Protein AF-A0A0H3H3A2-F1 (afdb_monomer)

Foldseek 3Di:
DDDPPVCVVVVLLVVLLVVLLVLLVCCLVVVDPDDPDDDPPRDPVCNVVSNVSNVVNVVVSDPPVPPPPPPPDD

Nearest PDB structures (foldseek):
  2ido-assembly1_B  TM=8.098E-01  e=5.834E-01  Punavirus P1

Radius of gyration: 16.02 Å; Cα contacts (8 Å, |Δi|>4): 43; chains: 1; bounding box: 37×36×46 Å

InterPro domains:
  IPR036745 DNA polymerase III-theta superf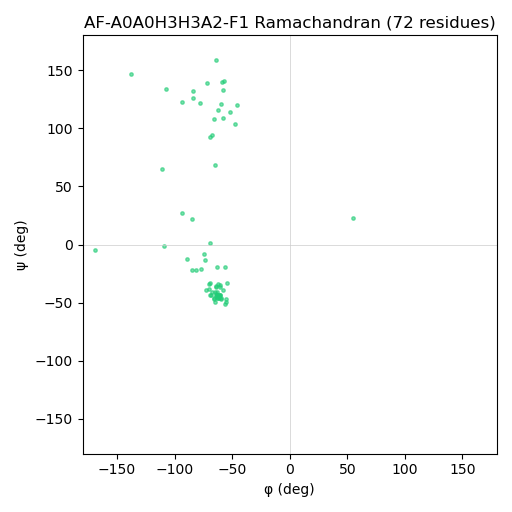amily [G3DSA:1.20.58.250] (11-74)
  IPR036745 DNA polymerase III-theta superfamily [SSF46575] (15-65)

Structure (mmCIF, N/CA/C/O backbone):
data_AF-A0A0H3H3A2-F1
#
_entry.id   AF-A0A0H3H3A2-F1
#
loop_
_atom_site.group_PDB
_atom_site.id
_atom_site.type_symbol
_atom_site.label_atom_id
_atom_site.label_alt_id
_atom_site.label_comp_id
_atom_site.label_asym_id
_atom_site.label_entity_id
_atom_site.label_seq_id
_atom_site.pdbx_PDB_ins_code
_atom_site.Cartn_x
_atom_site.Cartn_y
_atom_site.Cartn_z
_atom_site.occupancy
_atom_site.B_iso_or_equiv
_atom_site.auth_seq_id
_atom_site.auth_comp_id
_atom_site.auth_asym_id
_atom_site.auth_atom_id
_atom_site.pdbx_PDB_model_num
ATOM 1 N N . MET A 1 1 ? 18.938 -25.223 -3.035 1.00 41.16 1 MET A N 1
ATOM 2 C CA . MET A 1 1 ? 19.706 -23.959 -3.072 1.00 41.16 1 MET A CA 1
ATOM 3 C C . MET A 1 1 ? 18.813 -22.884 -3.671 1.00 41.16 1 MET A C 1
ATOM 5 O O . MET A 1 1 ? 18.459 -23.011 -4.834 1.00 41.16 1 MET A O 1
ATOM 9 N N . ALA A 1 2 ? 18.387 -21.889 -2.891 1.00 54.53 2 ALA A N 1
ATOM 10 C CA . ALA A 1 2 ? 17.663 -20.741 -3.437 1.00 54.53 2 ALA A CA 1
ATOM 11 C C . ALA A 1 2 ? 18.679 -19.800 -4.104 1.00 54.53 2 ALA A C 1
ATOM 13 O O . ALA A 1 2 ? 19.654 -19.392 -3.473 1.00 54.53 2 ALA A O 1
ATOM 14 N N . LYS A 1 3 ? 18.499 -19.523 -5.398 1.00 59.94 3 LYS A N 1
ATOM 15 C CA . LYS A 1 3 ? 19.353 -18.609 -6.167 1.00 59.94 3 LYS A CA 1
ATOM 16 C C . LYS A 1 3 ? 19.059 -17.179 -5.701 1.00 59.94 3 LYS A C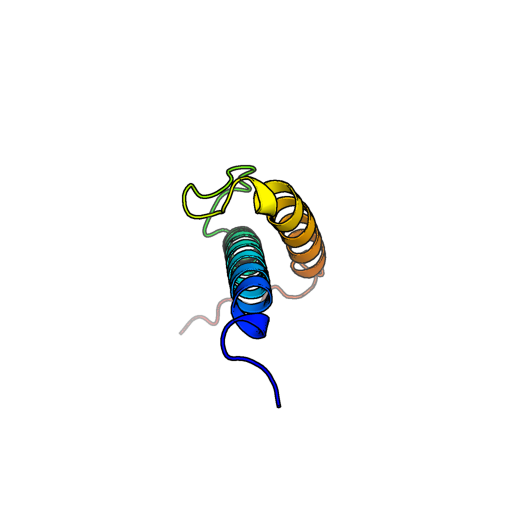 1
ATOM 18 O O . LYS A 1 3 ? 17.901 -16.834 -5.502 1.00 59.94 3 LYS A O 1
ATOM 23 N N . ILE A 1 4 ? 20.091 -16.348 -5.557 1.00 58.12 4 ILE A N 1
ATOM 24 C CA . ILE A 1 4 ? 20.014 -14.984 -4.987 1.00 58.12 4 ILE A CA 1
ATOM 25 C C . ILE A 1 4 ? 19.005 -14.071 -5.733 1.00 58.12 4 ILE A C 1
ATOM 27 O O . ILE A 1 4 ? 18.516 -13.105 -5.161 1.00 58.12 4 ILE A O 1
ATOM 31 N N . GLY A 1 5 ? 18.626 -14.404 -6.974 1.00 57.50 5 GLY A N 1
ATOM 32 C CA . GLY A 1 5 ? 17.613 -13.682 -7.757 1.00 57.50 5 GLY A CA 1
ATOM 33 C C . GLY A 1 5 ? 16.155 -14.143 -7.587 1.00 57.50 5 GLY A C 1
ATOM 34 O O . GLY A 1 5 ? 15.255 -13.432 -8.018 1.00 57.50 5 GLY A O 1
ATOM 35 N N . ASP A 1 6 ? 15.892 -15.293 -6.958 1.00 58.56 6 ASP A N 1
ATOM 36 C CA . 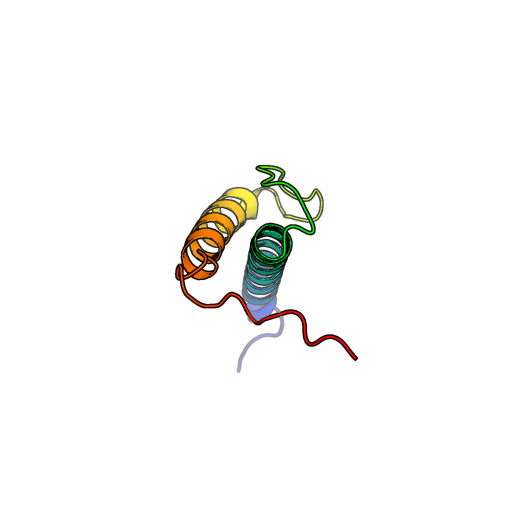ASP A 1 6 ? 14.532 -15.865 -6.834 1.00 58.56 6 ASP A CA 1
ATOM 37 C C . ASP A 1 6 ? 13.690 -15.157 -5.751 1.00 58.56 6 ASP A C 1
ATOM 39 O O . ASP A 1 6 ? 12.458 -15.180 -5.750 1.00 58.56 6 ASP A O 1
ATOM 43 N N . SER A 1 7 ? 14.362 -14.489 -4.811 1.00 60.91 7 SER A N 1
ATOM 44 C CA . SER A 1 7 ? 13.734 -13.735 -3.726 1.00 60.91 7 SER A CA 1
ATOM 45 C C . SER A 1 7 ? 13.347 -12.314 -4.126 1.00 60.91 7 SER A C 1
ATOM 47 O O . SER A 1 7 ? 12.452 -11.754 -3.502 1.00 60.91 7 SER A O 1
ATOM 49 N N . VAL A 1 8 ? 13.962 -11.730 -5.160 1.00 62.41 8 VAL A N 1
ATOM 50 C CA . VAL A 1 8 ? 13.741 -10.324 -5.548 1.00 62.41 8 VAL A CA 1
ATOM 51 C C . VAL A 1 8 ? 12.274 -10.034 -5.906 1.00 62.41 8 VAL A C 1
ATOM 53 O O . VAL A 1 8 ? 11.720 -9.093 -5.336 1.00 62.41 8 VAL A O 1
ATOM 56 N N . PRO A 1 9 ? 11.579 -10.854 -6.725 1.00 67.31 9 PRO A N 1
ATOM 57 C CA . PRO A 1 9 ? 10.154 -10.647 -6.996 1.00 67.31 9 PRO A CA 1
ATOM 58 C C . PRO A 1 9 ? 9.305 -10.722 -5.720 1.00 67.31 9 PRO A C 1
ATOM 60 O O . PRO A 1 9 ? 8.381 -9.934 -5.534 1.00 67.31 9 PRO A O 1
ATOM 63 N N . ARG A 1 10 ? 9.674 -11.622 -4.796 1.00 75.38 10 ARG A N 1
ATOM 64 C CA . ARG A 1 10 ? 8.989 -11.798 -3.507 1.00 75.38 10 ARG A CA 1
ATOM 65 C C . ARG A 1 10 ? 9.225 -10.621 -2.561 1.00 75.38 10 ARG A C 1
ATOM 67 O O . ARG A 1 10 ? 8.338 -10.292 -1.782 1.00 75.38 10 ARG A O 1
ATOM 74 N N . ILE A 1 11 ? 10.402 -9.998 -2.611 1.00 81.19 11 ILE A N 1
ATOM 75 C CA . ILE A 1 11 ? 10.736 -8.813 -1.809 1.00 81.19 11 ILE A CA 1
ATOM 76 C C . ILE A 1 11 ? 9.910 -7.616 -2.285 1.00 81.19 11 ILE A C 1
ATOM 78 O O . ILE A 1 11 ? 9.341 -6.916 -1.452 1.00 81.19 11 ILE A O 1
ATOM 82 N N . ILE A 1 12 ? 9.782 -7.423 -3.602 1.00 80.56 12 ILE A N 1
ATOM 83 C CA . ILE A 1 12 ? 8.954 -6.351 -4.175 1.00 80.56 12 ILE A CA 1
ATOM 84 C C . ILE A 1 12 ? 7.487 -6.544 -3.774 1.00 80.56 12 ILE A C 1
ATOM 86 O O . ILE A 1 12 ? 6.861 -5.606 -3.287 1.00 80.56 12 ILE A O 1
ATOM 90 N N . ASP A 1 13 ? 6.958 -7.766 -3.876 1.00 87.69 13 ASP A N 1
ATOM 91 C CA . ASP A 1 13 ? 5.586 -8.062 -3.443 1.00 87.69 13 ASP A CA 1
ATOM 92 C C . ASP A 1 13 ? 5.364 -7.735 -1.959 1.00 87.69 13 ASP A C 1
ATOM 94 O O . ASP A 1 13 ? 4.321 -7.198 -1.588 1.00 87.69 13 ASP A O 1
ATOM 98 N N . LYS A 1 14 ? 6.353 -8.023 -1.105 1.00 89.56 14 LYS A N 1
ATOM 99 C CA . LYS A 1 14 ? 6.304 -7.707 0.329 1.00 89.56 14 LYS A CA 1
ATOM 100 C C . LYS A 1 14 ? 6.398 -6.212 0.609 1.00 89.56 14 LYS A C 1
ATOM 102 O O . LYS A 1 14 ? 5.701 -5.731 1.497 1.00 89.56 14 LYS A O 1
ATOM 107 N N . ALA A 1 15 ? 7.217 -5.479 -0.139 1.00 91.50 15 ALA A N 1
ATOM 108 C CA . ALA A 1 15 ? 7.298 -4.026 -0.024 1.00 91.50 15 ALA A CA 1
ATOM 109 C C . ALA A 1 15 ? 5.966 -3.368 -0.416 1.00 91.50 15 ALA A C 1
ATOM 111 O O . ALA A 1 15 ? 5.474 -2.493 0.293 1.00 91.50 15 ALA A O 1
ATOM 112 N N . VAL A 1 16 ? 5.340 -3.843 -1.495 1.00 92.75 16 VAL A N 1
ATOM 113 C CA . VAL A 1 16 ? 4.024 -3.369 -1.945 1.00 92.75 16 VAL A CA 1
ATOM 114 C C . VAL A 1 16 ? 2.934 -3.662 -0.912 1.00 92.75 16 VAL A C 1
ATOM 116 O O . VAL A 1 16 ? 2.132 -2.784 -0.598 1.00 92.75 16 VAL A O 1
ATOM 119 N N . ASP A 1 17 ? 2.939 -4.863 -0.334 1.00 92.75 17 ASP A N 1
ATOM 120 C CA . ASP A 1 17 ? 2.042 -5.258 0.759 1.00 92.75 17 ASP A CA 1
ATOM 121 C C . ASP A 1 17 ? 2.229 -4.363 2.000 1.00 92.75 17 ASP A C 1
ATOM 123 O O . ASP A 1 17 ? 1.257 -3.862 2.569 1.00 92.75 17 ASP A O 1
ATOM 127 N N . PHE A 1 18 ? 3.482 -4.071 2.366 1.00 92.38 18 PHE A N 1
ATOM 128 C CA . PHE A 1 18 ? 3.815 -3.173 3.472 1.00 92.38 18 PHE A CA 1
ATOM 129 C C . PHE A 1 18 ? 3.313 -1.742 3.232 1.00 92.38 18 PHE A C 1
ATOM 131 O O . PHE A 1 18 ? 2.682 -1.163 4.121 1.00 92.38 18 PHE A O 1
ATOM 138 N N . MET A 1 19 ? 3.524 -1.189 2.032 1.00 93.62 19 MET A N 1
ATOM 139 C CA . MET A 1 19 ? 3.026 0.142 1.658 1.00 93.62 19 MET A CA 1
ATOM 140 C C . MET A 1 19 ? 1.495 0.203 1.713 1.00 93.62 19 MET A C 1
ATOM 142 O O . MET A 1 19 ? 0.935 1.141 2.284 1.00 93.62 19 MET A O 1
ATOM 146 N N . ALA A 1 20 ? 0.817 -0.824 1.193 1.00 93.56 20 ALA A N 1
ATOM 147 C CA . ALA A 1 20 ? -0.639 -0.922 1.241 1.00 93.56 20 ALA A CA 1
ATOM 148 C C . ALA A 1 20 ? -1.163 -0.981 2.684 1.00 93.56 20 ALA A C 1
ATOM 150 O O . ALA A 1 20 ? -2.126 -0.287 3.023 1.00 93.56 20 ALA A O 1
ATOM 151 N N . SER A 1 21 ? -0.509 -1.770 3.545 1.00 93.56 21 SER A N 1
ATOM 152 C CA . SER A 1 21 ? -0.875 -1.869 4.961 1.00 93.56 21 SER A CA 1
ATOM 153 C C . SER A 1 21 ? -0.684 -0.541 5.695 1.00 93.56 21 SER A C 1
ATOM 155 O O . SER A 1 21 ? -1.586 -0.100 6.405 1.00 93.56 21 SER A O 1
ATOM 157 N N . SER A 1 22 ? 0.439 0.145 5.459 1.00 92.12 22 SER A N 1
ATOM 158 C CA . SER A 1 22 ? 0.779 1.406 6.126 1.00 92.12 22 SER A CA 1
ATOM 159 C C . SER A 1 22 ? -0.207 2.513 5.765 1.00 92.12 22 SER A C 1
ATOM 161 O O . SER A 1 22 ? -0.652 3.253 6.640 1.00 92.12 22 SER A O 1
ATOM 163 N N . GLN A 1 23 ? -0.617 2.594 4.496 1.00 91.75 23 GLN A N 1
ATOM 164 C CA . GLN A 1 23 ? -1.635 3.552 4.074 1.00 91.75 23 GLN A CA 1
ATOM 165 C C . GLN A 1 23 ? -2.995 3.266 4.722 1.00 91.75 23 GLN A C 1
ATOM 167 O O . GLN A 1 23 ? -3.586 4.168 5.313 1.00 91.75 23 GLN A O 1
ATOM 172 N N . ALA A 1 24 ? -3.479 2.021 4.671 1.00 91.38 24 ALA A N 1
ATOM 173 C CA . ALA A 1 24 ? -4.742 1.657 5.316 1.00 91.38 24 ALA A CA 1
ATOM 174 C C . ALA A 1 24 ? -4.711 1.900 6.838 1.00 91.38 24 ALA A C 1
ATOM 176 O O . ALA A 1 24 ? -5.715 2.302 7.424 1.00 91.38 24 ALA A O 1
ATOM 177 N N . PHE A 1 25 ? -3.556 1.695 7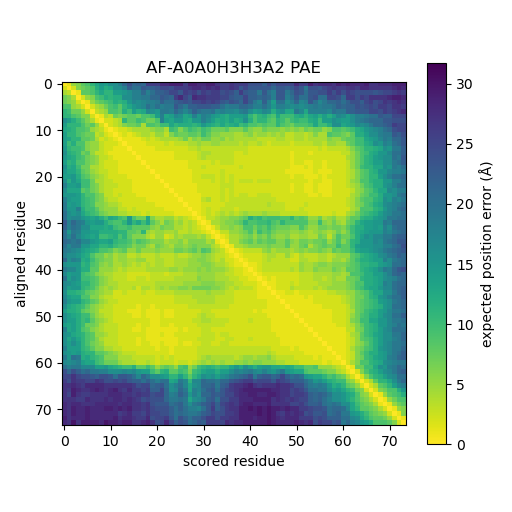.473 1.00 89.88 25 PHE A N 1
ATOM 178 C CA . PHE A 1 25 ? -3.364 1.937 8.897 1.00 89.88 25 PHE A CA 1
ATOM 179 C C . PHE A 1 25 ? -3.392 3.433 9.247 1.00 89.88 25 PHE A C 1
ATOM 181 O O . PHE A 1 25 ? -4.064 3.828 10.197 1.00 89.88 25 PHE A O 1
ATOM 188 N N . MET A 1 26 ? -2.735 4.295 8.465 1.00 89.31 26 MET A N 1
ATOM 189 C CA . MET A 1 26 ? -2.817 5.750 8.670 1.00 89.31 26 MET A CA 1
ATOM 190 C C . MET A 1 26 ? -4.238 6.292 8.455 1.00 89.31 26 MET A C 1
ATOM 192 O O . MET A 1 26 ? -4.676 7.179 9.196 1.00 89.31 26 MET A O 1
ATOM 196 N N . GLU A 1 27 ? -4.974 5.731 7.491 1.00 90.00 27 GLU A N 1
ATOM 197 C CA . GLU A 1 27 ? -6.396 6.024 7.281 1.00 90.00 27 GLU A CA 1
ATOM 198 C C . GLU A 1 27 ? -7.244 5.607 8.488 1.00 90.00 27 GLU A C 1
ATOM 200 O O . GLU A 1 27 ? -8.137 6.348 8.903 1.00 90.00 27 GLU A O 1
ATOM 205 N N . TYR A 1 28 ? -6.948 4.447 9.080 1.00 88.25 28 TYR A N 1
ATOM 206 C CA . TYR A 1 28 ? -7.599 3.973 10.301 1.00 88.25 28 TYR A CA 1
ATOM 207 C C . TYR A 1 28 ? -7.328 4.890 11.499 1.00 88.25 28 TYR A C 1
ATOM 209 O O . TYR A 1 28 ? -8.266 5.300 12.182 1.00 88.25 28 TYR A O 1
ATOM 217 N N . LEU A 1 29 ? -6.073 5.297 11.702 1.00 87.19 29 LEU A N 1
ATOM 218 C CA . LEU A 1 29 ? -5.685 6.234 12.762 1.00 87.19 29 LEU A CA 1
ATOM 219 C C . LEU A 1 29 ? -6.200 7.670 12.53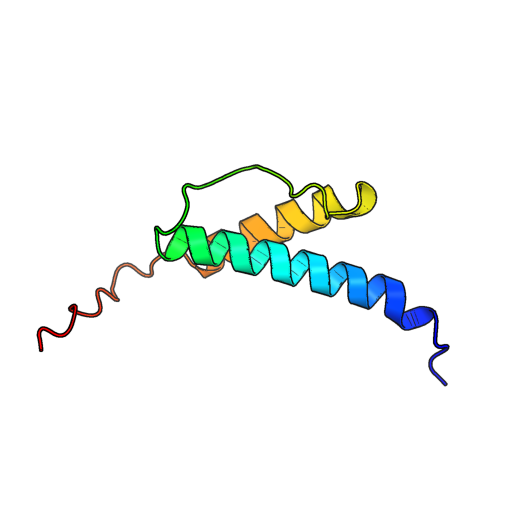7 1.00 87.19 29 LEU A C 1
ATOM 221 O O . LEU A 1 29 ? -5.877 8.563 13.323 1.00 87.19 29 LEU A O 1
ATOM 225 N N . LYS A 1 30 ? -6.957 7.924 11.456 1.00 81.88 30 LYS A N 1
ATOM 226 C CA . LYS A 1 30 ? -7.404 9.256 11.010 1.00 81.88 30 LYS A CA 1
ATOM 227 C C . LYS A 1 30 ? -6.245 10.249 10.819 1.00 81.88 30 LYS A C 1
ATOM 229 O O . LYS A 1 30 ? -6.453 11.459 10.861 1.00 81.88 30 LYS A O 1
ATOM 234 N N . LYS A 1 31 ? -5.022 9.750 10.602 1.00 79.62 31 LYS A N 1
ATOM 235 C CA . LYS A 1 31 ? -3.827 10.566 10.322 1.00 79.62 31 LYS A CA 1
ATOM 236 C C . LYS A 1 31 ? -3.758 10.986 8.855 1.00 79.62 31 LYS A C 1
ATOM 238 O O . LYS A 1 31 ? -3.110 11.979 8.543 1.00 79.62 31 LYS A O 1
ATOM 243 N N . SER A 1 32 ? -4.446 10.263 7.973 1.00 75.50 32 SER A N 1
ATOM 244 C CA . SER A 1 32 ? -4.579 10.597 6.556 1.00 75.50 32 SER A CA 1
ATOM 245 C C . SER A 1 32 ? -6.013 10.373 6.062 1.00 75.50 32 SER A C 1
ATOM 247 O O . SER A 1 32 ? -6.682 9.445 6.523 1.00 75.50 32 SER A O 1
ATOM 249 N N . PRO A 1 33 ? -6.505 11.180 5.104 1.00 81.06 33 PRO A N 1
ATOM 250 C CA . PRO A 1 33 ? -7.762 10.887 4.424 1.00 81.06 33 PRO A CA 1
ATOM 251 C C . PRO A 1 33 ? -7.649 9.585 3.622 1.00 81.06 33 PRO A C 1
ATOM 253 O O . PRO A 1 33 ? -6.551 9.160 3.258 1.00 81.06 33 PRO A O 1
ATOM 256 N N . ARG A 1 34 ? -8.793 8.963 3.309 1.00 81.44 34 ARG A N 1
ATOM 257 C CA . ARG A 1 34 ? -8.822 7.799 2.415 1.00 81.44 34 ARG A CA 1
ATOM 258 C C . ARG A 1 34 ? -8.410 8.211 1.009 1.00 81.44 34 ARG A C 1
ATOM 260 O O . ARG A 1 34 ? -9.179 8.871 0.313 1.00 81.44 34 ARG A O 1
ATOM 267 N N . LEU A 1 35 ? -7.216 7.803 0.593 1.00 79.38 35 LEU A N 1
ATOM 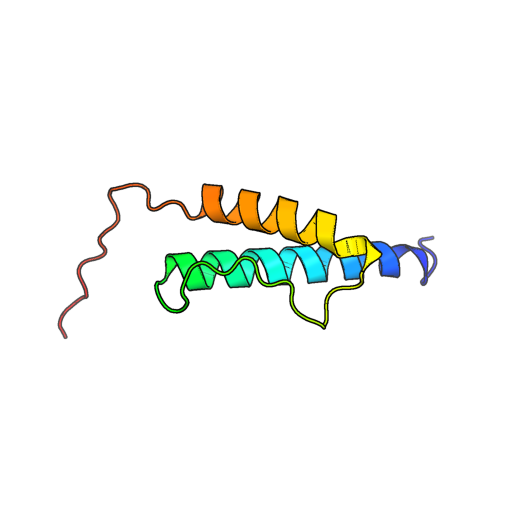268 C CA . LEU A 1 35 ? -6.659 8.140 -0.715 1.00 79.38 35 LEU A CA 1
ATOM 269 C C . LEU A 1 35 ? -6.677 6.908 -1.618 1.00 79.38 35 LEU A C 1
ATOM 271 O O . LEU A 1 35 ? -6.288 5.816 -1.220 1.00 79.38 35 LEU A O 1
ATOM 275 N N . GLN A 1 36 ? -7.123 7.071 -2.860 1.00 79.19 36 GLN A N 1
ATOM 276 C CA . GLN A 1 36 ? -6.928 6.071 -3.923 1.00 79.19 36 GLN A CA 1
ATOM 277 C C . GLN A 1 36 ? -5.664 6.379 -4.737 1.00 79.19 36 GLN A C 1
ATOM 279 O O . GLN A 1 36 ? -5.573 6.059 -5.915 1.00 79.19 36 GLN A O 1
ATOM 284 N N . HIS A 1 37 ? -4.700 7.045 -4.106 1.00 81.94 37 HIS A N 1
ATOM 285 C CA . HIS A 1 37 ? -3.440 7.396 -4.731 1.00 81.94 37 HIS A CA 1
ATOM 286 C C . HIS A 1 37 ? -2.472 6.218 -4.642 1.00 81.94 37 HIS A C 1
ATOM 288 O O . HIS A 1 37 ? -2.305 5.634 -3.570 1.00 81.94 37 HIS A O 1
ATOM 294 N N . ILE A 1 38 ? -1.839 5.893 -5.765 1.00 86.38 38 ILE A N 1
ATOM 295 C CA . ILE A 1 38 ? -0.771 4.903 -5.841 1.00 86.38 38 ILE A CA 1
ATOM 296 C C . ILE A 1 38 ? 0.557 5.657 -5.691 1.00 86.38 38 ILE A C 1
ATOM 298 O O . ILE A 1 38 ? 0.800 6.590 -6.457 1.00 86.38 38 ILE A O 1
ATOM 302 N N . PRO A 1 39 ? 1.402 5.319 -4.702 1.00 86.94 39 PRO A N 1
ATOM 303 C CA . PRO A 1 39 ? 2.715 5.933 -4.561 1.00 86.94 39 PRO A CA 1
ATOM 304 C C . PRO A 1 39 ? 3.554 5.756 -5.837 1.00 86.94 39 PRO A C 1
ATOM 306 O O . PRO A 1 39 ? 3.540 4.666 -6.412 1.00 86.94 39 PRO A O 1
ATOM 309 N N . PRO A 1 40 ? 4.329 6.774 -6.252 1.00 87.50 40 PRO A N 1
ATOM 310 C CA . PRO A 1 40 ? 5.192 6.680 -7.433 1.00 87.50 40 PRO A CA 1
ATOM 311 C C . PRO A 1 40 ? 6.295 5.618 -7.286 1.00 87.50 40 PRO A C 1
ATOM 313 O O . PRO A 1 40 ? 6.844 5.166 -8.285 1.00 87.50 40 PRO A O 1
ATOM 316 N N . ASP A 1 41 ? 6.604 5.201 -6.054 1.00 87.88 41 ASP A N 1
ATOM 317 C CA . ASP A 1 41 ? 7.566 4.139 -5.740 1.00 87.88 41 ASP A CA 1
ATOM 318 C C . ASP A 1 41 ? 7.038 2.722 -6.036 1.00 87.88 41 ASP A C 1
ATOM 320 O O . ASP A 1 41 ? 7.786 1.746 -5.946 1.00 87.88 41 ASP A O 1
ATOM 324 N N . ILE A 1 42 ? 5.749 2.581 -6.370 1.00 88.31 42 ILE A N 1
ATOM 325 C CA . ILE A 1 42 ? 5.162 1.295 -6.750 1.00 88.31 42 ILE A CA 1
ATOM 326 C C . ILE A 1 42 ? 5.416 1.037 -8.237 1.00 88.31 42 ILE A C 1
ATOM 328 O O . ILE A 1 42 ? 5.030 1.850 -9.074 1.00 88.31 42 ILE A O 1
ATOM 332 N N . PRO A 1 43 ? 6.011 -0.114 -8.595 1.00 90.06 43 PRO A N 1
ATOM 333 C CA . PRO A 1 43 ? 6.149 -0.511 -9.990 1.00 90.06 43 PRO A CA 1
ATOM 334 C C . PRO A 1 43 ? 4.785 -0.629 -10.684 1.00 90.06 43 PRO A C 1
ATOM 336 O O . PRO A 1 43 ? 3.847 -1.183 -10.106 1.00 90.06 43 PRO A O 1
ATOM 339 N N . ALA A 1 44 ? 4.688 -0.188 -11.942 1.00 89.06 44 ALA A N 1
ATOM 340 C CA . ALA A 1 44 ? 3.444 -0.209 -12.722 1.00 89.06 44 ALA A CA 1
ATOM 341 C C . ALA A 1 44 ? 2.792 -1.611 -12.794 1.00 89.06 44 ALA A C 1
ATOM 343 O O . ALA A 1 44 ? 1.571 -1.756 -12.776 1.00 89.06 44 ALA A O 1
ATOM 344 N N . ASP A 1 45 ? 3.598 -2.677 -12.809 1.00 90.31 45 ASP A N 1
ATOM 345 C CA . ASP A 1 45 ? 3.137 -4.073 -12.816 1.00 90.31 45 ASP A CA 1
ATOM 346 C C . ASP A 1 45 ? 2.573 -4.547 -11.461 1.00 90.31 45 ASP A C 1
ATOM 348 O O . ASP A 1 45 ? 1.919 -5.592 -11.382 1.00 90.31 45 ASP A O 1
ATOM 352 N N . LYS A 1 46 ? 2.798 -3.781 -10.389 1.00 90.38 46 LYS A N 1
ATOM 353 C CA . LYS A 1 46 ? 2.356 -4.076 -9.019 1.00 90.38 46 LYS A CA 1
ATOM 354 C C . LYS A 1 46 ? 1.236 -3.161 -8.530 1.00 90.38 46 LYS A C 1
ATOM 356 O O . LYS A 1 46 ? 0.720 -3.389 -7.437 1.00 90.38 46 LYS A O 1
ATOM 361 N N . GLU A 1 47 ? 0.791 -2.197 -9.327 1.00 92.06 47 GLU A N 1
ATOM 362 C CA . GLU A 1 47 ? -0.323 -1.301 -8.985 1.00 92.06 47 GLU A CA 1
ATOM 363 C C . GLU A 1 47 ? -1.600 -2.069 -8.626 1.00 92.06 47 GLU A C 1
ATOM 365 O O . GLU A 1 47 ? -2.225 -1.838 -7.591 1.00 92.06 47 GLU A O 1
ATOM 370 N N . ALA A 1 48 ? -1.955 -3.065 -9.440 1.00 92.00 48 ALA A N 1
ATOM 371 C CA . ALA A 1 48 ? -3.121 -3.905 -9.184 1.00 92.00 48 ALA A CA 1
ATOM 372 C C . ALA A 1 48 ? -2.976 -4.721 -7.886 1.00 92.00 48 ALA A C 1
ATOM 374 O O . ALA A 1 48 ? -3.957 -4.928 -7.167 1.00 92.00 48 ALA A O 1
ATOM 375 N N . LEU A 1 49 ? -1.756 -5.177 -7.569 1.00 91.69 49 LEU A N 1
ATOM 376 C CA . LEU A 1 49 ? -1.464 -5.865 -6.311 1.00 91.69 49 LEU A CA 1
ATOM 377 C C . LEU A 1 49 ? -1.645 -4.907 -5.130 1.00 91.69 49 LEU A C 1
ATOM 379 O O . LEU A 1 49 ? -2.321 -5.265 -4.164 1.00 91.69 49 LEU A O 1
ATOM 383 N N . PHE A 1 50 ? -1.093 -3.697 -5.229 1.00 93.62 50 PHE A N 1
ATOM 384 C CA . PHE A 1 50 ? -1.228 -2.659 -4.214 1.00 93.62 50 PHE A CA 1
ATOM 385 C C . PHE A 1 50 ? -2.692 -2.348 -3.913 1.00 93.62 50 PHE A C 1
ATOM 387 O O . PHE A 1 50 ? -3.094 -2.410 -2.756 1.00 93.62 50 PHE A O 1
ATOM 394 N N . LEU A 1 51 ? -3.509 -2.089 -4.939 1.00 93.44 51 LEU A N 1
ATOM 395 C CA . LEU A 1 51 ? -4.927 -1.759 -4.762 1.00 93.44 51 LEU A CA 1
ATOM 396 C C . LEU A 1 51 ? -5.703 -2.892 -4.078 1.00 93.44 51 LEU A C 1
ATOM 398 O O . LEU A 1 51 ? -6.463 -2.637 -3.141 1.00 93.44 51 LEU A O 1
ATOM 402 N N . ARG A 1 52 ? -5.467 -4.150 -4.483 1.00 93.50 52 ARG A N 1
ATOM 403 C CA . ARG A 1 52 ? -6.083 -5.319 -3.828 1.00 93.50 52 ARG A CA 1
ATOM 404 C C . ARG A 1 52 ? -5.682 -5.427 -2.360 1.00 93.50 52 ARG A C 1
ATOM 406 O O . ARG A 1 52 ?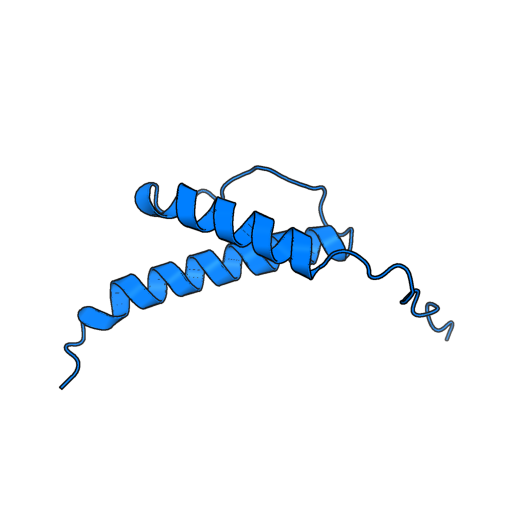 -6.530 -5.693 -1.509 1.00 93.50 52 ARG A O 1
ATOM 413 N N . ARG A 1 53 ? -4.396 -5.237 -2.049 1.00 94.38 53 ARG A N 1
ATOM 414 C CA . ARG A 1 53 ? -3.901 -5.286 -0.666 1.00 94.38 53 ARG A CA 1
ATOM 415 C C . ARG A 1 53 ? -4.423 -4.119 0.161 1.00 94.38 53 ARG A C 1
ATOM 417 O O . ARG A 1 53 ? -4.842 -4.332 1.292 1.00 94.38 53 ARG A O 1
ATOM 424 N N . LEU A 1 54 ? -4.478 -2.920 -0.407 1.00 93.94 54 LEU A N 1
ATOM 425 C CA . LEU A 1 54 ? -4.992 -1.726 0.256 1.00 93.94 54 LEU A CA 1
ATOM 426 C C . LEU A 1 54 ? -6.454 -1.920 0.663 1.00 93.94 54 LEU A C 1
ATOM 428 O O . LEU A 1 54 ? -6.823 -1.633 1.801 1.00 93.94 54 LEU A O 1
ATOM 432 N N . GLU A 1 55 ? -7.286 -2.451 -0.235 1.00 92.75 55 GLU A N 1
ATOM 433 C CA . GLU A 1 55 ? -8.679 -2.765 0.085 1.00 92.75 55 GLU A CA 1
ATOM 434 C C . GLU A 1 55 ? -8.793 -3.842 1.170 1.00 92.75 55 GLU A C 1
ATOM 436 O O . GLU A 1 55 ? -9.556 -3.669 2.123 1.00 92.75 55 GLU A O 1
ATOM 441 N N . TYR A 1 56 ? -7.991 -4.906 1.079 1.00 93.44 56 TYR A N 1
ATOM 442 C CA . TYR A 1 56 ? -7.921 -5.937 2.114 1.00 93.44 56 TYR A CA 1
ATOM 443 C C . TYR A 1 56 ? -7.588 -5.343 3.494 1.00 93.44 56 TYR A C 1
ATOM 445 O O . TYR A 1 56 ? -8.307 -5.584 4.464 1.00 93.44 56 TYR A O 1
ATOM 453 N N . TYR A 1 57 ? -6.555 -4.503 3.593 1.00 93.12 57 TYR A N 1
ATOM 454 C CA . TYR A 1 57 ? -6.170 -3.884 4.862 1.00 93.12 57 TYR A CA 1
ATOM 455 C C . TYR A 1 57 ? -7.191 -2.859 5.361 1.00 93.12 57 TYR A C 1
ATOM 457 O O . TYR A 1 57 ? -7.421 -2.772 6.562 1.00 93.12 57 TYR A O 1
ATOM 465 N N . ARG A 1 58 ? -7.879 -2.130 4.476 1.00 90.56 58 ARG A N 1
ATOM 466 C CA . ARG A 1 58 ? -9.004 -1.260 4.866 1.00 90.56 58 ARG A CA 1
ATOM 467 C C . ARG A 1 58 ? -10.167 -2.035 5.473 1.00 90.56 58 ARG A C 1
ATOM 469 O O . ARG A 1 58 ? -10.875 -1.495 6.320 1.00 90.56 58 ARG A O 1
ATOM 476 N N . GLN A 1 59 ? -10.409 -3.260 5.006 1.00 90.00 59 GLN A N 1
ATOM 477 C CA . GLN A 1 59 ? -11.412 -4.146 5.594 1.00 90.00 59 GLN A CA 1
ATOM 478 C C . GLN A 1 59 ? -10.946 -4.683 6.949 1.00 90.00 59 GLN A C 1
ATOM 480 O O . GLN A 1 59 ? -11.750 -4.737 7.876 1.00 90.00 59 GLN A O 1
ATOM 485 N N . LEU A 1 60 ? -9.657 -5.015 7.067 1.00 88.75 60 LEU A N 1
ATOM 486 C CA . LEU A 1 60 ? -9.051 -5.497 8.307 1.00 88.75 60 LEU A CA 1
ATOM 487 C C . LEU A 1 60 ? -9.035 -4.424 9.404 1.00 88.75 60 LEU A C 1
ATOM 489 O O . LEU A 1 60 ? -9.422 -4.701 10.531 1.00 88.75 60 LEU A O 1
ATOM 493 N N . TYR A 1 61 ? -8.639 -3.197 9.063 1.00 86.31 61 TYR A N 1
ATOM 494 C CA . TYR A 1 61 ? -8.649 -2.040 9.958 1.00 86.31 61 TYR A CA 1
ATOM 495 C C . TYR A 1 61 ? -10.005 -1.330 9.991 1.00 86.31 61 TYR A C 1
ATOM 497 O O . TYR A 1 61 ? -10.078 -0.145 10.321 1.00 86.31 61 TYR A O 1
ATOM 505 N N . ARG A 1 62 ? -11.109 -1.998 9.629 1.00 74.50 62 ARG A N 1
ATOM 506 C CA . ARG A 1 62 ? -12.416 -1.439 9.980 1.00 74.50 62 ARG A CA 1
ATOM 507 C C . ARG A 1 62 ? -12.432 -1.282 11.496 1.00 74.50 62 ARG A C 1
ATOM 509 O O . ARG A 1 62 ? -12.062 -2.237 12.176 1.00 74.50 62 ARG A O 1
ATOM 516 N N . PRO A 1 63 ? -12.859 -0.125 12.026 1.00 61.44 63 PRO A N 1
ATOM 517 C CA . PRO A 1 63 ? -13.134 -0.048 13.442 1.00 61.44 63 PRO A CA 1
ATOM 518 C C . PRO A 1 63 ? -14.197 -1.111 13.712 1.00 61.44 63 PRO A C 1
ATOM 520 O O . PRO A 1 63 ? -15.343 -0.982 13.272 1.00 61.44 63 PRO A O 1
ATOM 523 N N . THR A 1 64 ? -13.813 -2.197 14.382 1.00 55.25 64 THR A N 1
ATOM 524 C CA . THR A 1 64 ? -14.759 -2.903 15.230 1.00 55.25 64 THR A CA 1
ATOM 525 C C . THR A 1 64 ? -15.327 -1.802 16.103 1.00 55.25 64 THR A C 1
ATOM 527 O O . THR A 1 64 ? -14.590 -1.077 16.771 1.00 55.25 64 THR A O 1
ATOM 530 N N . CYS A 1 65 ? -16.614 -1.539 15.926 1.00 48.72 65 CYS A N 1
ATOM 531 C CA . CYS A 1 65 ? -17.351 -0.506 16.623 1.00 48.72 65 CYS A CA 1
ATOM 532 C C . CYS A 1 65 ? -17.392 -0.873 18.115 1.00 48.72 65 CYS A C 1
ATOM 534 O O . CYS A 1 65 ? -18.434 -1.305 18.568 1.00 48.72 65 CYS A O 1
ATOM 536 N N . ASP A 1 66 ? -16.255 -0.840 18.821 1.00 50.62 66 ASP A N 1
ATOM 537 C CA . ASP A 1 66 ? -16.165 -1.116 20.261 1.00 50.62 66 ASP A CA 1
ATOM 538 C C . ASP A 1 66 ? -14.819 -0.773 20.934 1.00 50.62 66 ASP A C 1
ATOM 540 O O . ASP A 1 66 ? -14.716 -0.858 22.148 1.00 50.62 66 ASP A O 1
ATOM 544 N N . GLN A 1 67 ? -13.772 -0.346 20.217 1.00 47.38 67 GLN A N 1
ATOM 545 C CA . GLN A 1 67 ? -12.519 0.079 20.869 1.00 47.38 67 GLN A CA 1
ATOM 546 C C . GLN A 1 67 ? -12.309 1.586 20.721 1.00 47.38 67 GLN A C 1
ATOM 548 O O . GLN A 1 67 ? -11.372 2.055 20.078 1.00 47.38 67 GLN A O 1
ATOM 553 N N . GLN A 1 68 ? -13.207 2.363 21.333 1.00 44.75 68 GLN A N 1
ATOM 554 C CA . GLN A 1 68 ? -12.801 3.648 21.895 1.00 44.75 68 GLN A CA 1
ATOM 555 C C . GLN A 1 68 ? -11.903 3.318 23.089 1.00 44.75 68 GLN A C 1
ATOM 557 O O . GLN A 1 68 ? -12.403 3.088 24.185 1.00 44.75 68 GLN A O 1
ATOM 562 N N . GLU A 1 69 ? -10.587 3.245 22.889 1.00 50.97 69 GLU A N 1
ATOM 563 C CA . GLU A 1 69 ? -9.689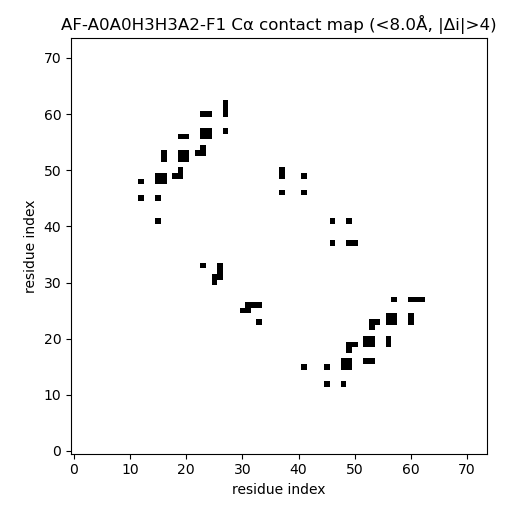 3.409 24.030 1.00 50.97 69 GLU A CA 1
ATOM 564 C C . GLU A 1 69 ? -9.938 4.828 24.556 1.00 50.97 69 GLU A C 1
ATOM 566 O O . GLU A 1 69 ? -9.751 5.783 23.792 1.00 50.97 69 GLU A O 1
ATOM 571 N N . PRO A 1 70 ? -10.452 5.001 25.789 1.00 46.12 70 PRO A N 1
ATOM 572 C CA . PRO A 1 70 ? -10.545 6.324 26.364 1.00 46.12 70 PRO A CA 1
ATOM 573 C C . PRO A 1 70 ? -9.119 6.855 26.420 1.00 46.12 70 PRO A C 1
ATOM 575 O O . PRO A 1 70 ? -8.231 6.229 26.998 1.00 46.12 70 PRO A O 1
ATOM 578 N N . GLU A 1 71 ? -8.908 7.976 25.741 1.00 50.41 71 GLU A N 1
ATOM 579 C CA . GLU A 1 71 ? -7.710 8.789 25.847 1.00 50.41 71 GLU A CA 1
ATOM 580 C C . GLU A 1 71 ? -7.452 8.971 27.349 1.00 50.41 71 GLU A C 1
ATOM 582 O O . GLU A 1 71 ? -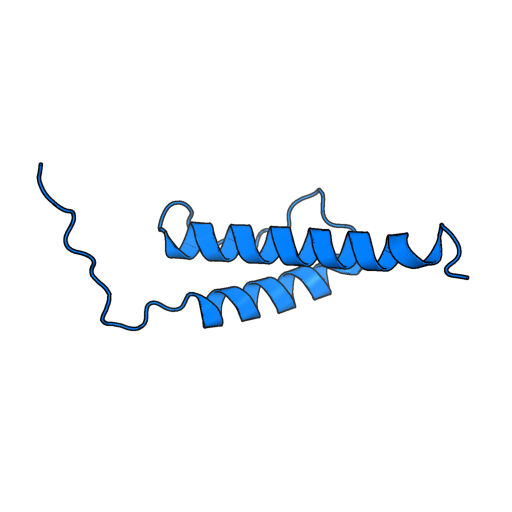8.221 9.629 28.048 1.00 50.41 71 GLU A O 1
ATOM 587 N N . SER A 1 72 ? -6.468 8.234 27.874 1.00 49.84 72 SER A N 1
ATOM 588 C CA . SER A 1 72 ? -6.135 8.238 29.292 1.00 49.84 72 SER A CA 1
ATOM 589 C C . SER A 1 72 ? -5.566 9.610 29.609 1.00 49.84 72 SER A C 1
ATOM 591 O O . SER A 1 72 ? -4.371 9.843 29.437 1.00 49.84 72 SER A O 1
ATOM 593 N N . GLU A 1 73 ? -6.446 10.495 30.065 1.00 51.28 73 GLU A N 1
ATOM 594 C CA . GLU A 1 73 ? -6.121 11.739 30.746 1.00 51.28 73 GLU A CA 1
ATOM 595 C C . GLU A 1 73 ? -5.043 11.447 31.803 1.00 51.28 73 GLU A C 1
ATOM 597 O O . GLU A 1 73 ? -5.210 10.587 32.677 1.00 51.28 73 GLU A O 1
ATOM 602 N N . ARG A 1 74 ? -3.893 12.103 31.664 1.00 46.69 74 ARG A N 1
ATOM 603 C CA . ARG A 1 74 ? -2.829 12.149 32.664 1.00 46.69 74 ARG A CA 1
ATOM 604 C C . ARG A 1 74 ? -2.231 13.539 32.698 1.00 46.69 74 ARG A C 1
ATOM 606 O O . ARG A 1 74 ? -2.029 14.107 31.602 1.00 46.69 74 ARG A O 1
#

Secondary structure (DSSP, 8-state):
---TTTSHHHHHHHHHHHHHHHHHHHHHTTSS----PPPTTS-GGGHHHHHHHHHHHHHHTS--TT--------

Organism: Klebsiella michiganensis (strain ATCC 8724 / DSM 4798 / JCM 20051 / NBRC 3318 / NRRL B-199 / KCTC 1686 / BUCSAV 143 / CCM 1901) (NCBI:txid1006551)

Solvent-accessible surface area (backbone atoms only — not comparable to full-atom values): 4597 Å² total; per-residue (Å²): 135,86,56,88,71,70,51,51,67,57,49,53,54,49,52,40,45,49,54,18,40,53,51,26,48,34,35,56,72,66,75,39,77,90,70,94,74,77,63,86,88,55,54,82,91,43,48,69,56,29,55,56,40,24,53,52,32,42,61,69,51,45,77,66,93,78,74,78,73,73,80,78,85,126

Mean predicted aligned error: 9.95 Å

Sequence (74 aa):
MAKIGDSVPRIIDKAVDFMASSQAFMEYLKKSPRLQHIPPDIPADKEALFLRRLEYYRQLYRPTCDQQEPESER

pLDDT: mean 78.37, std 16.67, range [41.16, 94.38]